Protein AF-A0A1H2G7N1-F1 (afdb_monomer_lite)

Sequence (101 aa):
MLLLKSNLIWEFYKFKRIYASTQKTILLLFYLKSYAQYFEAELHFMNETTKNGIARINTLNDKTIYKDHKNSKKEKYNHKNSSNLILKKDSISHSFRYKKK

Structure (mmCIF, N/CA/C/O backbone):
data_AF-A0A1H2G7N1-F1
#
_entry.id   AF-A0A1H2G7N1-F1
#
loop_
_atom_site.group_PDB
_atom_site.id
_atom_site.type_symbol
_atom_site.label_atom_id
_atom_site.label_alt_id
_atom_site.label_comp_id
_atom_site.label_asym_id
_atom_site.label_entity_id
_atom_site.label_seq_id
_atom_site.pdbx_PDB_ins_code
_atom_site.Cartn_x
_atom_site.Cartn_y
_atom_site.Cartn_z
_atom_site.occupancy
_atom_site.B_iso_or_equiv
_atom_site.auth_seq_id
_atom_site.auth_comp_id
_atom_site.auth_asym_id
_atom_site.auth_atom_id
_atom_site.pdbx_PDB_model_num
ATOM 1 N N . MET A 1 1 ? 25.049 -22.013 -46.044 1.00 49.53 1 MET A N 1
ATOM 2 C CA . MET A 1 1 ? 24.409 -20.733 -45.643 1.00 49.53 1 MET A CA 1
ATOM 3 C C . MET A 1 1 ? 23.132 -20.885 -44.792 1.00 49.53 1 MET A C 1
ATOM 5 O O . MET A 1 1 ? 22.672 -19.889 -44.250 1.00 49.53 1 MET A O 1
ATOM 9 N N . LEU A 1 2 ? 22.568 -22.094 -44.619 1.00 52.94 2 LEU A N 1
ATOM 10 C CA . LEU A 1 2 ? 21.390 -22.345 -43.761 1.00 52.94 2 LEU A CA 1
ATOM 11 C C . LEU A 1 2 ? 21.728 -22.503 -42.261 1.00 52.94 2 LEU A C 1
ATOM 13 O O . LEU A 1 2 ? 21.006 -21.972 -41.423 1.00 52.94 2 LEU A O 1
ATOM 17 N N . LEU A 1 3 ? 22.866 -23.127 -41.928 1.00 51.84 3 LEU A N 1
ATOM 18 C CA . LEU A 1 3 ? 23.303 -23.387 -40.542 1.00 51.84 3 LEU A CA 1
ATOM 19 C C . LEU A 1 3 ? 23.590 -22.119 -39.710 1.00 51.84 3 LEU A C 1
ATOM 21 O O . LEU A 1 3 ? 23.350 -22.098 -38.505 1.00 51.84 3 LEU A O 1
ATOM 25 N N . LEU A 1 4 ? 24.062 -21.042 -40.347 1.00 51.38 4 LEU A N 1
ATOM 26 C CA . LEU A 1 4 ? 24.324 -19.754 -39.683 1.00 51.38 4 LEU A CA 1
ATOM 27 C C . LEU A 1 4 ? 23.028 -19.036 -39.275 1.00 51.38 4 LEU A C 1
ATOM 29 O O . LEU A 1 4 ? 22.969 -18.445 -38.199 1.00 51.38 4 LEU A O 1
ATOM 33 N N . LYS A 1 5 ? 21.971 -19.130 -40.096 1.00 52.72 5 LYS A N 1
ATOM 34 C CA . LYS A 1 5 ? 20.665 -18.521 -39.793 1.00 52.72 5 LYS A CA 1
ATOM 35 C C . LYS A 1 5 ? 19.959 -19.236 -38.640 1.00 52.72 5 LYS A C 1
ATOM 37 O O . LYS A 1 5 ? 19.398 -18.572 -37.775 1.00 52.72 5 LYS A O 1
ATOM 42 N N . SER A 1 6 ? 20.028 -20.567 -38.586 1.00 60.16 6 SER A N 1
ATOM 43 C CA . SER A 1 6 ? 19.432 -21.352 -37.496 1.00 60.16 6 SER A CA 1
ATOM 44 C C . SER A 1 6 ? 20.108 -21.104 -36.145 1.00 60.16 6 SER A C 1
ATOM 46 O O . SER A 1 6 ? 19.416 -21.041 -35.134 1.00 60.16 6 SER A O 1
ATOM 48 N N . ASN A 1 7 ? 21.431 -20.895 -36.122 1.00 62.53 7 ASN A N 1
ATOM 49 C CA . ASN A 1 7 ? 22.175 -20.645 -34.881 1.00 62.53 7 ASN A CA 1
ATOM 50 C C . ASN A 1 7 ? 21.852 -19.265 -34.278 1.00 62.53 7 ASN A C 1
ATOM 52 O O . ASN A 1 7 ? 21.635 -19.139 -33.076 1.00 62.53 7 ASN A O 1
ATOM 56 N N . LEU A 1 8 ? 21.719 -18.241 -35.129 1.00 63.22 8 LEU A N 1
ATOM 57 C CA . LEU A 1 8 ? 21.302 -16.890 -34.731 1.00 63.22 8 LEU A CA 1
ATOM 58 C C . LEU A 1 8 ? 19.881 -16.854 -34.153 1.00 63.22 8 LEU A C 1
ATOM 60 O O . LEU A 1 8 ? 19.635 -16.183 -33.153 1.00 63.22 8 LEU A O 1
ATOM 64 N N . ILE A 1 9 ? 18.952 -17.604 -34.751 1.00 68.25 9 ILE A N 1
ATOM 65 C CA . ILE A 1 9 ? 17.579 -17.727 -34.241 1.00 68.25 9 ILE A CA 1
ATOM 66 C C . ILE A 1 9 ? 17.584 -18.416 -32.871 1.00 68.25 9 ILE A C 1
ATOM 68 O O . ILE A 1 9 ? 16.885 -17.978 -31.958 1.00 68.25 9 ILE A O 1
ATOM 72 N N . TRP A 1 10 ? 18.397 -19.460 -32.701 1.00 60.50 10 TRP A N 1
ATOM 73 C CA . TRP A 1 10 ? 18.485 -20.197 -31.442 1.00 60.50 10 TRP A CA 1
ATOM 74 C C . TRP A 1 10 ? 19.068 -19.347 -30.306 1.00 60.50 10 TRP A C 1
ATOM 76 O O . TRP A 1 10 ? 18.500 -19.307 -29.213 1.00 60.50 10 TRP A O 1
ATOM 86 N N . GLU A 1 11 ? 20.129 -18.584 -30.578 1.00 69.50 11 GLU A N 1
ATOM 87 C CA . GLU A 1 11 ? 20.704 -17.626 -29.625 1.00 69.50 11 GLU A CA 1
ATOM 88 C C . GLU A 1 11 ? 19.722 -16.493 -29.282 1.00 69.50 11 GLU A C 1
ATOM 90 O O . GLU A 1 11 ? 19.578 -16.135 -28.111 1.00 69.50 11 GLU A O 1
ATOM 95 N N . PHE A 1 12 ? 18.943 -16.000 -30.251 1.00 66.38 12 PHE A N 1
ATOM 96 C CA . PHE A 1 12 ? 17.893 -15.008 -29.995 1.00 66.38 12 PHE A CA 1
ATOM 97 C C . PHE A 1 12 ? 16.781 -15.555 -29.084 1.00 66.38 12 PHE A C 1
ATOM 99 O O . PHE A 1 12 ? 16.355 -14.888 -28.137 1.00 66.38 12 PHE A O 1
ATOM 106 N N . TYR A 1 13 ? 16.337 -16.795 -29.309 1.00 66.56 13 TYR A N 1
ATOM 107 C CA . TYR A 1 13 ? 15.369 -17.466 -28.435 1.00 66.56 13 TYR A CA 1
ATOM 108 C C . TYR A 1 13 ? 15.922 -17.680 -27.021 1.00 66.56 13 TYR A C 1
ATOM 110 O O . TYR A 1 13 ? 15.216 -17.452 -26.033 1.00 66.56 13 TYR A O 1
ATOM 118 N N . LYS A 1 14 ? 17.192 -18.077 -26.908 1.00 63.75 14 LYS A N 1
ATOM 119 C CA . LYS A 1 14 ? 17.888 -18.273 -25.632 1.00 63.75 14 LYS A CA 1
ATOM 120 C C . LYS A 1 14 ? 17.995 -16.959 -24.857 1.00 63.75 14 LYS A C 1
ATOM 122 O O . LYS A 1 14 ? 17.653 -16.932 -23.674 1.00 63.75 14 LYS A O 1
ATOM 127 N N . PHE A 1 15 ? 18.348 -15.864 -25.532 1.00 58.28 15 PHE A N 1
ATOM 128 C CA . PHE A 1 15 ? 18.397 -14.520 -24.959 1.00 58.28 15 PHE A CA 1
ATOM 129 C C . PHE A 1 15 ? 17.020 -14.053 -24.472 1.00 58.28 15 PHE A C 1
ATOM 131 O O . PHE A 1 15 ? 16.880 -13.625 -23.327 1.00 58.28 15 PHE A O 1
ATOM 138 N N . LYS A 1 16 ? 15.972 -14.218 -25.290 1.00 58.62 16 LYS A N 1
ATOM 139 C CA . LYS A 1 16 ? 14.594 -13.841 -24.930 1.00 58.62 16 LYS A CA 1
ATOM 140 C C . LYS A 1 16 ? 14.093 -14.608 -23.700 1.00 58.62 16 LYS A C 1
ATOM 142 O O . LYS A 1 16 ? 13.442 -14.032 -22.828 1.00 58.62 16 LYS A O 1
ATOM 147 N N . ARG A 1 17 ? 14.435 -15.897 -23.599 1.00 54.31 17 ARG A N 1
ATOM 148 C CA . ARG A 1 17 ? 14.096 -16.755 -22.454 1.00 54.31 17 ARG A CA 1
ATOM 149 C C . ARG A 1 17 ? 14.837 -16.340 -21.183 1.00 54.31 17 ARG A C 1
ATOM 151 O O . ARG A 1 17 ? 14.216 -16.278 -20.125 1.00 54.31 17 ARG A O 1
ATOM 158 N N . ILE A 1 18 ? 16.134 -16.037 -21.284 1.00 60.16 18 ILE A N 1
ATOM 159 C CA . ILE A 1 18 ? 16.931 -15.534 -20.157 1.00 60.16 18 ILE A CA 1
ATOM 160 C C . ILE A 1 18 ? 16.360 -14.195 -19.689 1.00 60.16 18 ILE A C 1
ATOM 162 O O . ILE A 1 18 ? 16.030 -14.070 -18.519 1.00 60.16 18 ILE A O 1
ATOM 166 N N . TYR A 1 19 ? 16.119 -13.247 -20.596 1.00 52.91 19 TYR A N 1
ATOM 167 C CA . TYR A 1 19 ? 15.569 -11.930 -20.267 1.00 52.91 19 TYR A CA 1
ATOM 168 C C . TYR A 1 19 ? 14.204 -12.011 -19.562 1.00 52.91 19 TYR A C 1
ATOM 170 O O . TYR A 1 19 ? 13.993 -11.368 -18.534 1.00 52.91 19 TYR A O 1
ATOM 178 N N . ALA A 1 20 ? 13.292 -12.854 -20.059 1.00 55.53 20 ALA A N 1
ATOM 179 C CA . ALA A 1 20 ? 11.996 -13.088 -19.422 1.00 55.53 20 ALA A CA 1
ATOM 180 C C . ALA A 1 20 ? 12.127 -13.755 -18.040 1.00 55.53 20 ALA A C 1
ATOM 182 O O . ALA A 1 20 ? 11.348 -13.455 -17.134 1.00 55.53 20 ALA A O 1
ATOM 183 N N . SER A 1 21 ? 13.111 -14.642 -17.863 1.00 55.78 21 SER A N 1
ATOM 184 C CA . SER A 1 21 ? 13.425 -15.235 -16.562 1.00 55.78 21 SER A CA 1
ATOM 185 C C . SER A 1 21 ? 13.941 -14.174 -15.592 1.00 55.78 21 SER A C 1
ATOM 187 O O . SER A 1 21 ? 13.415 -14.068 -14.492 1.00 55.78 21 SER A O 1
ATOM 189 N N . THR A 1 22 ? 14.898 -13.341 -16.006 1.00 55.38 22 THR A N 1
ATOM 190 C CA . THR A 1 22 ? 15.494 -12.289 -15.170 1.00 55.38 22 THR A CA 1
ATOM 191 C C . THR A 1 22 ? 14.459 -11.250 -14.735 1.00 55.38 22 THR A C 1
ATOM 193 O O . THR A 1 22 ? 14.438 -10.858 -13.572 1.00 55.38 22 THR A O 1
ATOM 196 N N . GLN A 1 23 ? 13.543 -10.862 -15.630 1.00 54.22 23 GLN A N 1
ATOM 197 C CA . GLN A 1 23 ? 12.399 -9.990 -15.323 1.00 54.22 23 GLN A CA 1
ATOM 198 C C . GLN A 1 23 ? 11.502 -10.585 -14.223 1.00 54.22 23 GLN A C 1
ATOM 200 O O . GLN A 1 23 ? 11.144 -9.890 -13.272 1.00 54.22 23 GLN A O 1
ATOM 205 N N . LYS A 1 24 ? 11.195 -11.889 -14.293 1.00 55.06 24 LYS A N 1
ATOM 206 C CA . LYS A 1 24 ? 10.417 -12.590 -13.257 1.00 55.06 24 LYS A CA 1
ATOM 207 C C . LYS A 1 24 ? 11.157 -12.650 -11.920 1.00 55.06 24 LYS A C 1
ATOM 209 O O . LYS A 1 24 ? 10.534 -12.446 -10.881 1.00 55.06 24 LYS A O 1
ATOM 214 N N . THR A 1 25 ? 12.473 -12.871 -11.928 1.00 53.59 25 THR A N 1
ATOM 215 C CA . THR A 1 25 ? 13.289 -12.893 -10.704 1.00 53.59 25 THR A CA 1
ATOM 216 C C . THR A 1 25 ? 13.369 -11.513 -10.047 1.00 53.59 25 THR A C 1
ATOM 218 O O . THR A 1 25 ? 13.267 -11.407 -8.828 1.00 53.59 25 THR A O 1
ATOM 221 N N . ILE A 1 26 ? 13.487 -10.441 -10.838 1.00 56.91 26 ILE A N 1
ATOM 222 C CA . ILE A 1 26 ? 13.478 -9.052 -10.347 1.00 56.91 26 ILE A CA 1
ATOM 223 C C . ILE A 1 26 ? 12.113 -8.696 -9.744 1.00 56.91 26 ILE A C 1
ATOM 225 O O . ILE A 1 26 ? 12.060 -8.112 -8.660 1.00 56.91 26 ILE A O 1
ATOM 229 N N . LEU A 1 27 ? 11.013 -9.095 -10.390 1.00 53.94 27 LEU A N 1
ATOM 230 C CA . LEU A 1 27 ? 9.659 -8.898 -9.869 1.00 53.94 27 LEU A CA 1
ATOM 231 C C . LEU A 1 27 ? 9.471 -9.624 -8.526 1.00 53.94 27 LEU A C 1
ATOM 233 O O . LEU A 1 27 ? 8.976 -9.041 -7.563 1.00 53.94 27 LEU A O 1
ATOM 237 N N . LEU A 1 28 ? 9.938 -10.872 -8.431 1.00 48.84 28 LEU A N 1
ATOM 238 C CA . LEU A 1 28 ? 9.895 -11.671 -7.205 1.00 48.84 28 LEU A CA 1
ATOM 239 C C . LEU A 1 28 ? 10.738 -11.049 -6.078 1.00 48.84 28 LEU A C 1
ATOM 241 O O . LEU A 1 28 ? 10.308 -11.029 -4.927 1.00 48.84 28 LEU A O 1
ATOM 245 N N . LEU A 1 29 ? 11.906 -10.485 -6.398 1.00 51.09 29 LEU A N 1
ATOM 246 C CA . LEU A 1 29 ? 12.749 -9.756 -5.445 1.00 51.09 29 LEU A CA 1
ATOM 247 C C . LEU A 1 29 ? 12.098 -8.453 -4.964 1.00 51.09 29 LEU A C 1
ATOM 249 O O . LEU A 1 29 ? 12.268 -8.094 -3.800 1.00 51.09 29 LEU A O 1
ATOM 253 N N . PHE A 1 30 ? 11.328 -7.766 -5.812 1.00 48.88 30 PHE A N 1
ATOM 254 C CA . PHE A 1 30 ? 10.499 -6.628 -5.403 1.00 48.88 30 PHE A CA 1
ATOM 255 C C . PHE A 1 30 ? 9.400 -7.057 -4.430 1.00 48.88 30 PHE A C 1
ATOM 257 O O . PHE A 1 30 ? 9.245 -6.433 -3.378 1.00 48.88 30 PHE A O 1
ATOM 264 N N . TYR A 1 31 ? 8.701 -8.156 -4.729 1.00 51.44 31 TYR A N 1
ATOM 265 C CA . TYR A 1 31 ? 7.715 -8.737 -3.819 1.00 51.44 31 TYR A CA 1
ATOM 266 C C . TYR A 1 31 ? 8.345 -9.129 -2.480 1.00 51.44 31 TYR A C 1
ATOM 268 O O . TYR A 1 31 ? 7.797 -8.776 -1.444 1.00 51.44 31 TYR A O 1
ATOM 276 N N . LEU A 1 32 ? 9.514 -9.779 -2.476 1.00 50.53 32 LEU A N 1
ATOM 277 C CA . LEU A 1 32 ? 10.208 -10.215 -1.257 1.00 50.53 32 LEU A CA 1
ATOM 278 C C . LEU A 1 32 ? 10.815 -9.053 -0.452 1.00 50.53 32 LEU A C 1
ATOM 280 O O . LEU A 1 32 ? 10.689 -9.036 0.771 1.00 50.53 32 LEU A O 1
ATOM 284 N N . LYS A 1 33 ? 11.415 -8.038 -1.095 1.00 48.38 33 LYS A N 1
ATOM 285 C CA . LYS A 1 33 ? 11.900 -6.826 -0.397 1.00 48.38 33 LYS A CA 1
ATOM 286 C C . LYS A 1 33 ? 10.761 -5.987 0.183 1.00 48.38 33 LYS A C 1
ATOM 288 O O . LYS A 1 33 ? 10.963 -5.314 1.196 1.00 48.38 33 LYS A O 1
ATOM 293 N N . SER A 1 34 ? 9.570 -6.048 -0.417 1.00 51.66 34 SER A N 1
ATOM 294 C CA . SER A 1 34 ? 8.384 -5.333 0.062 1.00 51.66 34 SER A CA 1
ATOM 295 C C . SER A 1 34 ? 7.953 -5.756 1.475 1.00 51.66 34 SER A C 1
ATOM 297 O O . SER A 1 34 ? 7.481 -4.920 2.244 1.00 51.66 34 SER A O 1
ATOM 299 N N . TYR A 1 35 ? 8.220 -7.007 1.878 1.00 52.78 35 TYR A N 1
ATOM 300 C CA . TYR A 1 35 ? 7.827 -7.540 3.192 1.00 52.78 35 TYR A CA 1
ATOM 301 C C . TYR A 1 35 ? 8.461 -6.806 4.386 1.00 52.78 35 TYR A C 1
ATOM 303 O O . TYR A 1 35 ? 7.863 -6.736 5.463 1.00 52.78 35 TYR A O 1
ATOM 311 N N . ALA A 1 36 ? 9.670 -6.257 4.225 1.00 59.53 36 ALA A N 1
ATOM 312 C CA . ALA A 1 36 ? 10.415 -5.648 5.328 1.00 59.53 36 ALA A CA 1
ATOM 313 C C . ALA A 1 36 ? 10.572 -4.126 5.208 1.00 59.53 36 ALA A C 1
ATOM 315 O O . ALA A 1 36 ? 10.705 -3.451 6.235 1.00 59.53 36 ALA A O 1
ATOM 316 N N . GLN A 1 37 ? 10.550 -3.581 3.989 1.00 73.19 37 GLN A N 1
ATOM 317 C CA . GLN A 1 37 ? 10.979 -2.212 3.717 1.00 73.19 37 GLN A CA 1
ATOM 318 C C . GLN A 1 37 ? 9.795 -1.233 3.686 1.00 73.19 37 GLN A C 1
ATOM 320 O O . GLN A 1 37 ? 8.732 -1.540 3.158 1.00 73.19 37 GLN A O 1
ATOM 325 N N . TYR 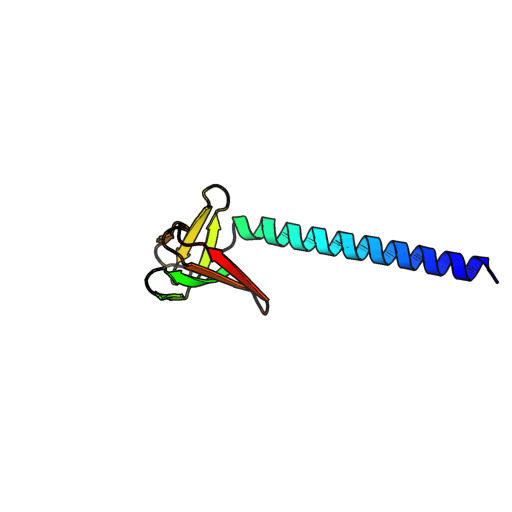A 1 38 ? 9.976 -0.057 4.292 1.00 81.62 38 TYR A N 1
ATOM 326 C CA . TYR A 1 38 ? 9.030 1.051 4.158 1.00 81.62 38 TYR A CA 1
ATOM 327 C C . TYR A 1 38 ? 9.312 1.780 2.846 1.00 81.62 38 TYR A C 1
ATOM 329 O O . TYR A 1 38 ? 10.473 2.060 2.540 1.00 81.62 38 TYR A O 1
ATOM 337 N N . PHE A 1 39 ? 8.256 2.095 2.111 1.00 86.38 39 PHE A N 1
ATOM 338 C CA . PHE A 1 39 ? 8.292 2.897 0.894 1.00 86.38 39 PHE A CA 1
ATOM 339 C C . PHE A 1 39 ? 7.580 4.209 1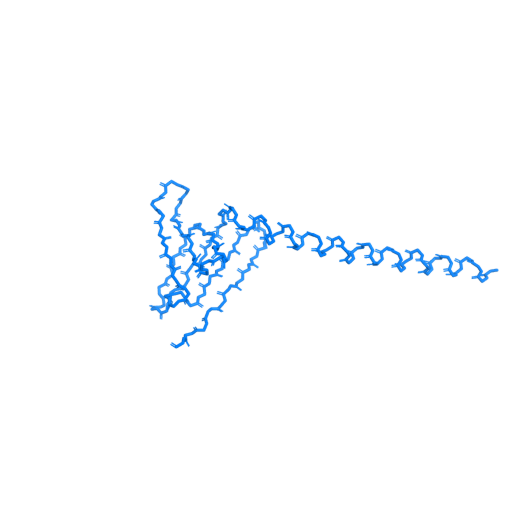.153 1.00 86.38 39 PHE A C 1
ATOM 341 O O . PHE A 1 39 ? 6.705 4.264 2.016 1.00 86.38 39 PHE A O 1
ATOM 348 N N . GLU A 1 40 ? 7.940 5.245 0.409 1.00 90.19 40 GLU A N 1
ATOM 349 C CA . GLU A 1 40 ? 7.126 6.451 0.366 1.00 90.19 40 GLU A CA 1
ATOM 350 C C . GLU A 1 40 ? 5.720 6.077 -0.106 1.00 90.19 40 GLU A C 1
ATOM 352 O O . GLU A 1 40 ? 5.553 5.184 -0.940 1.00 90.19 40 GLU A O 1
ATOM 357 N N . ALA A 1 41 ? 4.698 6.665 0.500 1.00 91.38 41 ALA A N 1
ATOM 358 C CA . ALA A 1 41 ? 3.340 6.208 0.309 1.00 91.38 41 ALA A CA 1
ATOM 359 C C . ALA A 1 41 ? 2.313 7.327 0.416 1.00 91.38 41 ALA A C 1
ATOM 361 O O . ALA A 1 41 ? 2.414 8.201 1.276 1.00 91.38 41 ALA A O 1
ATOM 362 N N . GLU A 1 42 ? 1.278 7.211 -0.409 1.00 92.31 42 GLU A N 1
ATOM 363 C CA . GLU A 1 42 ? 0.040 7.978 -0.303 1.00 92.31 42 GLU A CA 1
ATOM 364 C C . GLU A 1 42 ? -1.081 7.005 0.054 1.00 92.31 42 GLU A C 1
ATOM 366 O O . GLU A 1 42 ? -1.349 6.028 -0.655 1.00 92.31 42 GLU A O 1
ATOM 371 N N . LEU A 1 43 ? -1.702 7.235 1.205 1.00 90.69 43 LEU A N 1
ATOM 372 C CA . LEU A 1 43 ? -2.778 6.419 1.733 1.00 90.69 43 LEU A CA 1
ATOM 373 C C . LEU A 1 43 ? -4.082 7.198 1.628 1.00 90.69 43 LEU A C 1
ATOM 375 O O . LEU A 1 43 ? -4.298 8.158 2.364 1.00 90.69 43 LEU A O 1
ATOM 379 N N . HIS A 1 44 ? -4.958 6.752 0.738 1.00 90.06 44 HIS A N 1
ATOM 380 C CA . HIS A 1 44 ? -6.298 7.291 0.580 1.00 90.06 44 HIS A CA 1
ATOM 381 C C . HIS A 1 44 ? -7.273 6.456 1.403 1.00 90.06 44 HIS A C 1
ATOM 383 O O . HIS A 1 44 ? -7.308 5.223 1.311 1.00 90.06 44 HIS A O 1
ATOM 389 N N . PHE A 1 45 ? -8.079 7.123 2.212 1.00 88.56 45 PHE A N 1
ATOM 390 C CA . PHE A 1 45 ? -9.084 6.503 3.059 1.00 88.56 45 PHE A CA 1
ATOM 391 C C . PHE A 1 45 ? -10.454 6.486 2.378 1.00 88.56 45 PHE A C 1
ATOM 393 O O . PHE A 1 45 ? -10.706 7.177 1.391 1.00 88.56 45 PHE A O 1
ATOM 400 N N . MET A 1 46 ? -11.363 5.664 2.902 1.00 84.62 46 MET A N 1
ATOM 401 C CA . MET A 1 46 ? -12.747 5.582 2.409 1.00 84.62 46 MET A CA 1
ATOM 402 C C . MET A 1 46 ? -13.568 6.851 2.686 1.00 84.62 46 MET A C 1
ATOM 404 O O . MET A 1 46 ? -14.600 7.047 2.054 1.00 84.62 46 MET A O 1
ATOM 408 N N . ASN A 1 47 ? -13.122 7.691 3.622 1.00 87.62 47 ASN A N 1
ATOM 409 C CA . ASN A 1 47 ? -13.700 9.002 3.928 1.00 87.62 47 ASN A CA 1
ATOM 410 C C . ASN A 1 47 ? -13.058 10.135 3.101 1.00 87.62 47 ASN A C 1
ATOM 412 O O . ASN A 1 47 ? -13.099 11.282 3.530 1.00 87.62 47 ASN A O 1
ATOM 416 N N . GLU A 1 48 ? -12.387 9.801 1.992 1.00 82.94 48 GLU A N 1
ATOM 417 C CA . GLU A 1 48 ? -11.718 10.735 1.070 1.00 82.94 48 GLU A CA 1
ATOM 418 C C . GLU A 1 48 ? -10.511 11.490 1.652 1.00 82.94 48 GLU A C 1
ATOM 420 O O . GLU A 1 48 ? -9.809 12.202 0.934 1.00 82.94 48 GLU A O 1
ATOM 425 N N . THR A 1 49 ? -10.179 11.275 2.928 1.00 89.94 49 THR A N 1
ATOM 426 C CA . THR A 1 49 ? -8.939 11.810 3.497 1.00 89.94 49 THR A CA 1
ATOM 427 C C . THR A 1 49 ? -7.727 11.104 2.896 1.00 89.94 49 THR A C 1
ATOM 429 O O . THR A 1 49 ? -7.776 9.920 2.553 1.00 89.94 49 THR A O 1
ATOM 432 N N . THR A 1 50 ? -6.621 11.833 2.762 1.00 91.06 5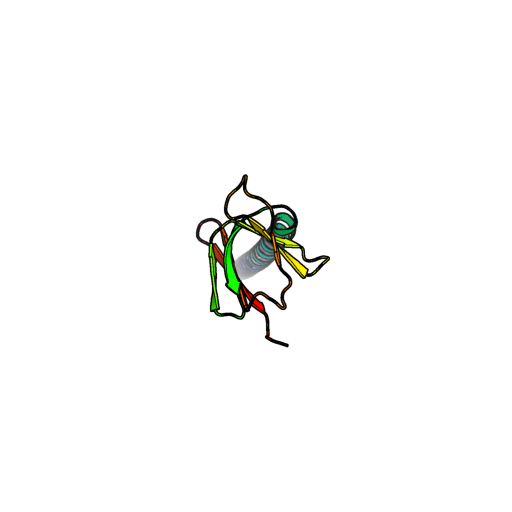0 THR A N 1
ATOM 433 C CA . THR A 1 50 ? -5.360 11.298 2.238 1.00 91.06 50 THR A CA 1
ATOM 434 C C . THR A 1 50 ? -4.234 11.606 3.218 1.00 91.06 50 THR A C 1
ATOM 436 O O . THR A 1 50 ? -4.178 12.698 3.780 1.00 91.06 50 THR A O 1
ATOM 439 N N . LYS A 1 51 ? -3.348 10.635 3.444 1.00 92.88 51 LYS A N 1
ATOM 440 C CA . LYS A 1 51 ? -2.134 10.783 4.252 1.00 92.88 51 LYS A CA 1
ATOM 441 C C . LYS A 1 51 ? -0.902 10.466 3.410 1.00 92.88 51 LYS A C 1
ATOM 443 O O . LYS A 1 51 ? -0.882 9.448 2.722 1.00 92.88 51 LYS A O 1
ATOM 448 N N . ASN A 1 52 ? 0.130 11.296 3.533 1.00 93.81 52 ASN A N 1
ATOM 449 C CA . ASN A 1 52 ? 1.410 11.120 2.855 1.00 93.81 52 ASN A CA 1
ATOM 450 C C . ASN A 1 52 ? 2.483 10.793 3.886 1.00 93.81 52 ASN A C 1
ATOM 452 O O . ASN A 1 52 ? 2.618 11.497 4.884 1.00 93.81 52 ASN A O 1
ATOM 456 N N . GLY A 1 53 ? 3.267 9.756 3.629 1.00 92.19 53 GLY A N 1
ATOM 457 C CA . GLY A 1 53 ? 4.323 9.351 4.542 1.00 92.19 53 GLY A CA 1
ATOM 458 C C . GLY A 1 53 ? 5.060 8.139 4.018 1.00 92.19 53 GLY A C 1
ATOM 459 O O . GLY A 1 53 ? 5.365 8.044 2.833 1.00 92.19 53 GLY A O 1
ATOM 460 N N . ILE A 1 54 ? 5.336 7.188 4.902 1.00 92.12 54 ILE A N 1
ATOM 461 C CA . ILE A 1 54 ? 5.932 5.912 4.537 1.00 92.12 54 ILE A CA 1
ATOM 462 C C . ILE A 1 54 ? 5.040 4.751 4.969 1.00 92.12 54 ILE A C 1
ATOM 464 O O . ILE A 1 54 ? 4.538 4.699 6.094 1.00 92.12 54 ILE A O 1
ATOM 468 N N . ALA A 1 55 ? 4.875 3.769 4.092 1.00 90.81 55 ALA A N 1
ATOM 469 C CA . ALA A 1 55 ? 4.081 2.585 4.364 1.00 90.81 55 ALA A CA 1
ATOM 470 C C . ALA A 1 55 ? 4.805 1.303 3.960 1.00 90.81 55 ALA A C 1
ATOM 472 O O . ALA A 1 55 ? 5.654 1.274 3.070 1.00 90.81 55 ALA A O 1
ATOM 473 N N . ARG A 1 56 ? 4.432 0.215 4.626 1.00 86.44 56 ARG A N 1
ATOM 474 C CA . ARG A 1 56 ? 4.713 -1.149 4.182 1.00 86.44 56 ARG A CA 1
ATOM 475 C C . ARG A 1 56 ? 3.444 -1.982 4.259 1.00 86.44 56 ARG A C 1
ATOM 477 O O . ARG A 1 56 ? 2.636 -1.799 5.176 1.00 86.44 56 ARG A O 1
ATOM 484 N N . ILE A 1 57 ? 3.297 -2.919 3.335 1.00 82.56 57 ILE A N 1
ATOM 485 C CA . ILE A 1 57 ? 2.178 -3.859 3.321 1.00 82.56 57 ILE A CA 1
ATOM 486 C C . ILE A 1 57 ? 2.629 -5.127 4.031 1.00 82.56 57 ILE A C 1
ATOM 488 O O . ILE A 1 57 ? 3.620 -5.745 3.653 1.00 82.56 57 ILE A O 1
ATOM 492 N N . ASN A 1 58 ? 1.905 -5.517 5.075 1.00 77.44 58 ASN A N 1
ATOM 493 C CA . ASN A 1 58 ? 2.033 -6.850 5.636 1.00 77.44 58 ASN A CA 1
ATOM 494 C C . ASN A 1 58 ? 1.006 -7.759 4.959 1.00 77.44 58 ASN A C 1
ATOM 496 O O . ASN A 1 58 ? -0.171 -7.716 5.314 1.00 77.44 58 ASN A O 1
ATOM 500 N N . THR A 1 59 ? 1.454 -8.578 4.012 1.00 68.88 59 THR A N 1
ATOM 501 C CA . THR A 1 59 ? 0.593 -9.490 3.244 1.00 68.88 59 THR A CA 1
ATOM 502 C C . THR A 1 59 ? 0.071 -10.666 4.074 1.00 68.88 59 THR A C 1
ATOM 504 O O . THR A 1 59 ? -0.999 -11.175 3.766 1.00 68.88 59 THR A O 1
ATOM 507 N N . LEU A 1 60 ? 0.751 -11.063 5.162 1.00 73.62 60 LEU A N 1
ATOM 508 C CA . LEU A 1 60 ? 0.297 -12.158 6.040 1.00 73.62 60 LEU A CA 1
ATOM 509 C C . LEU A 1 60 ? -1.017 -11.820 6.750 1.00 73.62 60 LEU A C 1
ATOM 511 O O . LEU A 1 60 ? -1.830 -12.693 7.031 1.00 73.62 60 LEU A O 1
ATOM 515 N N . ASN A 1 61 ? -1.216 -10.540 7.062 1.00 73.69 61 ASN A N 1
ATOM 516 C CA . ASN A 1 61 ? -2.372 -10.054 7.813 1.00 73.69 61 ASN A CA 1
ATOM 517 C C . ASN A 1 61 ? -3.209 -9.065 6.991 1.00 73.69 61 ASN A C 1
ATOM 519 O O . ASN A 1 61 ? -4.121 -8.458 7.549 1.00 73.69 61 ASN A O 1
ATOM 523 N N . ASP A 1 62 ? -2.830 -8.855 5.728 1.00 74.19 62 ASP A N 1
ATOM 524 C CA . ASP A 1 62 ? -3.362 -7.858 4.797 1.00 74.19 62 ASP A CA 1
ATOM 525 C C . ASP A 1 62 ? -3.584 -6.471 5.437 1.00 74.19 62 ASP A C 1
ATOM 527 O O . ASP A 1 62 ? -4.646 -5.850 5.337 1.00 74.19 62 ASP A O 1
ATOM 531 N N . LYS A 1 63 ? -2.572 -6.017 6.191 1.00 84.50 63 LYS A N 1
ATOM 532 C CA . LYS A 1 63 ? -2.576 -4.739 6.918 1.00 84.50 63 LYS A CA 1
ATOM 533 C C . LYS A 1 63 ? -1.502 -3.809 6.384 1.00 84.50 63 LYS A C 1
ATOM 535 O O . LYS A 1 63 ? -0.341 -4.198 6.250 1.00 84.50 63 LYS A O 1
ATOM 540 N N . THR A 1 64 ? -1.861 -2.545 6.230 1.00 87.56 64 THR A N 1
ATOM 541 C CA . THR A 1 64 ? -0.921 -1.468 5.922 1.00 87.56 64 THR A CA 1
ATOM 542 C C . THR A 1 64 ? -0.339 -0.930 7.221 1.00 87.56 64 THR A C 1
ATOM 544 O O . THR A 1 64 ? -1.073 -0.510 8.116 1.00 87.56 64 THR A O 1
ATOM 547 N N . ILE A 1 65 ? 0.986 -0.953 7.353 1.00 89.69 65 ILE A N 1
ATOM 548 C CA . ILE A 1 65 ? 1.700 -0.317 8.463 1.00 89.69 65 ILE A CA 1
ATOM 549 C C . ILE A 1 65 ? 2.247 1.005 7.944 1.00 89.69 65 ILE A C 1
ATOM 551 O O . ILE A 1 65 ? 3.118 1.010 7.078 1.00 89.69 65 ILE A O 1
ATOM 555 N N . TYR A 1 66 ? 1.747 2.101 8.493 1.00 91.56 66 TYR A N 1
ATOM 556 C CA . TYR A 1 66 ? 2.021 3.463 8.063 1.00 91.56 66 TYR A CA 1
ATOM 557 C C . TYR A 1 66 ? 2.776 4.244 9.143 1.00 91.56 66 TYR A C 1
ATOM 559 O O . TYR A 1 66 ? 2.661 3.961 10.340 1.00 91.56 66 TYR A O 1
ATOM 567 N N . LYS A 1 67 ? 3.551 5.230 8.707 1.00 92.62 67 LYS A N 1
ATOM 568 C CA . LYS A 1 67 ? 4.223 6.237 9.523 1.00 92.62 67 LYS A CA 1
ATOM 569 C C . LYS A 1 67 ? 4.245 7.549 8.741 1.00 92.62 67 LYS A C 1
ATOM 571 O O . LYS A 1 67 ? 4.554 7.516 7.557 1.00 92.62 67 LYS A O 1
ATOM 576 N N . ASP A 1 68 ? 4.035 8.684 9.398 1.00 90.62 68 ASP A N 1
ATOM 577 C CA . ASP A 1 68 ? 4.215 9.997 8.759 1.00 90.62 68 ASP A CA 1
ATOM 578 C C . ASP A 1 68 ? 5.670 10.222 8.319 1.00 90.62 68 ASP A C 1
ATOM 580 O O . ASP A 1 68 ? 5.937 10.741 7.243 1.00 90.62 68 ASP A O 1
ATOM 584 N N . HIS A 1 69 ? 6.638 9.786 9.130 1.00 89.25 69 HIS A N 1
ATOM 585 C CA . HIS A 1 69 ? 8.068 9.846 8.812 1.00 89.25 69 HIS A CA 1
ATOM 586 C C . HIS A 1 69 ? 8.836 8.739 9.553 1.00 89.25 69 HIS A C 1
ATOM 588 O O . HIS A 1 69 ? 8.291 8.039 10.407 1.00 89.25 69 HIS A O 1
ATOM 594 N N . LYS A 1 70 ? 10.131 8.549 9.259 1.00 84.44 70 LYS A N 1
ATOM 595 C CA . LYS A 1 70 ? 10.933 7.395 9.734 1.00 84.44 70 LYS A CA 1
ATOM 596 C C . LYS A 1 70 ? 10.831 7.132 11.249 1.00 84.44 70 LYS A C 1
ATOM 598 O O . LYS A 1 70 ? 10.728 5.966 11.655 1.00 84.44 70 LYS A O 1
ATOM 603 N N . ASN A 1 71 ? 10.775 8.192 12.054 1.00 87.44 71 ASN A N 1
ATOM 604 C CA . ASN A 1 71 ? 10.756 8.139 13.520 1.00 87.44 71 ASN A CA 1
ATOM 605 C C . ASN A 1 71 ? 9.365 8.332 14.146 1.00 87.44 71 ASN A C 1
ATOM 607 O O . ASN A 1 71 ? 9.245 8.295 15.367 1.00 87.44 71 ASN A O 1
ATOM 611 N N . SER A 1 72 ? 8.309 8.484 13.343 1.00 90.75 72 SER A N 1
ATOM 612 C CA . SER A 1 72 ? 6.961 8.661 13.875 1.00 90.75 72 SER A CA 1
ATOM 613 C C . SER A 1 72 ? 6.400 7.360 14.457 1.00 90.75 72 SER A C 1
ATOM 615 O O . SER A 1 72 ? 6.848 6.238 14.154 1.00 90.75 72 SER A O 1
ATOM 617 N N . LYS A 1 73 ? 5.349 7.510 15.271 1.00 92.75 73 LYS A N 1
ATOM 618 C CA . LYS A 1 73 ? 4.535 6.387 15.737 1.00 92.75 73 LYS A CA 1
ATOM 619 C C . LYS A 1 73 ? 3.979 5.619 14.534 1.00 92.75 73 LYS A C 1
ATOM 621 O O . LYS A 1 73 ? 3.635 6.200 13.508 1.00 92.75 73 LYS A O 1
ATOM 626 N N . LYS A 1 74 ? 3.927 4.293 14.672 1.00 91.44 74 LYS A N 1
ATOM 627 C CA . LYS A 1 74 ? 3.358 3.395 13.663 1.00 91.44 74 LYS A CA 1
ATOM 628 C C . LYS A 1 74 ? 1.843 3.370 13.806 1.00 91.44 74 LYS A C 1
ATOM 630 O O . LYS A 1 74 ? 1.341 3.046 14.883 1.00 91.44 74 LYS A O 1
ATOM 635 N N . GLU A 1 75 ? 1.142 3.604 12.711 1.00 91.31 75 GLU A N 1
ATOM 636 C CA . GLU A 1 75 ? -0.294 3.383 12.582 1.00 91.31 75 GLU A CA 1
ATOM 637 C C . GLU A 1 75 ? -0.536 2.115 11.756 1.00 91.31 75 GLU A C 1
ATOM 639 O O . GLU A 1 75 ? 0.246 1.769 10.867 1.00 91.31 75 GLU A O 1
ATOM 644 N N . LYS A 1 76 ? -1.589 1.364 12.082 1.00 89.75 76 LYS A N 1
ATOM 645 C CA . LYS A 1 76 ? -1.948 0.135 11.367 1.00 89.75 76 LYS A CA 1
ATOM 646 C C . LYS A 1 76 ? -3.345 0.291 10.801 1.00 89.75 76 LYS A C 1
ATOM 648 O O . LYS A 1 76 ? -4.292 0.473 11.560 1.00 89.75 76 LYS A O 1
ATOM 653 N N . TYR A 1 77 ? -3.464 0.141 9.493 1.00 86.38 77 TYR A N 1
ATOM 654 C CA . TYR A 1 77 ? -4.728 0.251 8.786 1.00 86.38 77 TYR A CA 1
ATOM 655 C C . TYR A 1 77 ? -5.112 -1.086 8.168 1.00 86.38 77 TYR A C 1
ATOM 657 O O . TYR A 1 77 ? -4.267 -1.843 7.689 1.00 86.38 77 TYR A O 1
ATOM 665 N N . ASN A 1 78 ? -6.406 -1.378 8.223 1.00 82.50 78 ASN A N 1
ATOM 666 C CA . ASN A 1 78 ? -7.006 -2.507 7.532 1.00 82.50 78 ASN A CA 1
ATOM 667 C C . ASN A 1 78 ? -7.515 -2.038 6.159 1.00 82.50 78 ASN A C 1
ATOM 669 O O . ASN A 1 78 ? -7.939 -0.887 6.040 1.00 82.50 78 ASN A O 1
ATOM 673 N N . HIS A 1 79 ? -7.559 -2.927 5.168 1.00 72.94 79 HIS A N 1
ATOM 674 C CA . HIS A 1 79 ? -8.076 -2.655 3.818 1.00 72.94 79 HIS A CA 1
ATOM 675 C C . HIS A 1 79 ? -9.529 -2.147 3.802 1.00 72.94 79 HIS A C 1
ATOM 677 O O . HIS A 1 79 ? -9.960 -1.533 2.837 1.00 72.94 79 HIS A O 1
ATOM 683 N N . LYS A 1 80 ? -10.293 -2.353 4.885 1.00 75.75 80 LYS A N 1
ATOM 684 C CA . LYS A 1 80 ? -11.639 -1.776 5.056 1.00 75.75 80 LYS A CA 1
ATOM 685 C C . LYS A 1 80 ? -11.642 -0.252 5.225 1.00 75.75 80 LYS A C 1
ATOM 687 O O . LYS A 1 80 ? -12.637 0.390 4.909 1.00 75.75 80 LYS A O 1
ATOM 692 N N . ASN A 1 81 ? -10.552 0.316 5.735 1.00 77.06 81 ASN A N 1
ATOM 693 C CA . ASN A 1 81 ? -10.464 1.741 6.057 1.00 77.06 81 ASN A CA 1
ATOM 694 C C . ASN A 1 81 ? -9.795 2.534 4.925 1.00 77.06 81 ASN A C 1
ATOM 696 O O . AS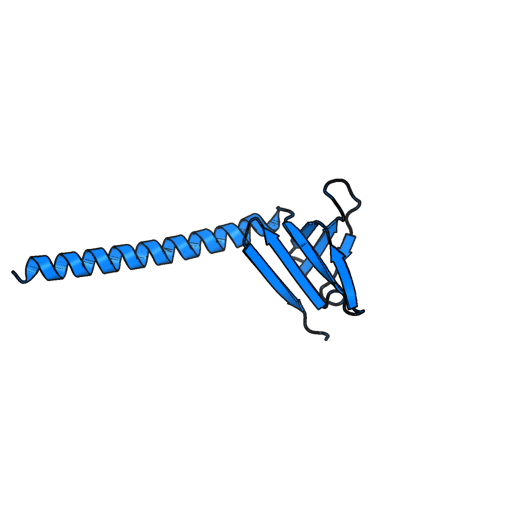N A 1 81 ? -10.041 3.730 4.785 1.00 77.06 81 ASN A O 1
ATOM 700 N N . SER A 1 82 ? -8.962 1.875 4.119 1.00 78.81 82 SER A N 1
ATOM 701 C CA . SER A 1 82 ? -8.221 2.466 3.004 1.00 78.81 82 SER A CA 1
ATOM 702 C C . SER A 1 82 ? -8.891 2.160 1.670 1.00 78.81 82 SER A C 1
ATOM 704 O O . SER A 1 82 ? -9.129 0.998 1.370 1.00 78.81 82 SER A O 1
ATOM 706 N N . SER A 1 83 ? -9.141 3.174 0.848 1.00 81.25 83 SER A N 1
ATOM 707 C CA . SER A 1 83 ? -9.664 3.026 -0.515 1.00 81.25 83 SER A CA 1
ATOM 708 C C . SER A 1 83 ? -8.555 2.714 -1.524 1.00 81.25 83 SER A C 1
ATOM 710 O O . SER A 1 83 ? -8.730 1.882 -2.417 1.00 81.25 83 SER A O 1
ATOM 712 N N . ASN A 1 84 ? -7.393 3.346 -1.369 1.00 85.56 84 ASN A N 1
ATOM 713 C CA . ASN A 1 84 ? -6.247 3.175 -2.253 1.00 85.56 84 ASN A CA 1
ATOM 714 C C . ASN A 1 84 ? -4.942 3.379 -1.474 1.00 85.56 84 ASN A C 1
ATOM 716 O O . ASN A 1 84 ? -4.851 4.266 -0.628 1.00 85.56 84 ASN A O 1
ATOM 720 N N . LEU A 1 85 ? -3.928 2.575 -1.771 1.00 86.62 85 LEU A N 1
ATOM 721 C CA . LEU A 1 85 ? -2.571 2.748 -1.266 1.00 86.62 85 LEU A CA 1
ATOM 722 C C . LEU A 1 85 ? -1.619 2.834 -2.451 1.00 86.62 85 LEU A C 1
ATOM 724 O O . LEU A 1 85 ? -1.493 1.879 -3.211 1.00 86.62 85 LEU A O 1
ATOM 728 N N . ILE A 1 86 ? -0.919 3.950 -2.590 1.00 87.94 86 ILE A N 1
ATOM 729 C CA . ILE A 1 86 ? 0.102 4.135 -3.617 1.00 87.94 86 ILE A CA 1
ATOM 730 C C . ILE A 1 86 ? 1.455 4.039 -2.929 1.00 87.94 86 ILE A C 1
ATOM 732 O O . ILE A 1 86 ? 1.757 4.857 -2.069 1.00 87.94 86 ILE A O 1
ATOM 736 N N . LEU A 1 87 ? 2.265 3.047 -3.294 1.00 86.38 87 LEU A N 1
ATOM 737 C CA . LEU A 1 87 ? 3.661 2.948 -2.874 1.00 86.38 87 LEU A CA 1
ATOM 738 C C . LEU A 1 87 ? 4.555 3.534 -3.964 1.00 86.38 87 LEU A C 1
ATOM 740 O O . LEU A 1 87 ? 4.407 3.192 -5.137 1.00 86.38 87 LEU A O 1
ATOM 744 N N . LYS A 1 88 ? 5.495 4.387 -3.574 1.00 85.56 88 LYS A N 1
ATOM 745 C CA . LYS A 1 88 ? 6.458 5.052 -4.447 1.00 85.56 88 LYS A CA 1
ATOM 746 C C . LYS A 1 88 ? 7.872 4.636 -4.065 1.00 85.56 88 LYS A C 1
ATOM 748 O O . LYS A 1 88 ? 8.232 4.552 -2.888 1.00 85.56 88 LYS A O 1
ATOM 753 N N . LYS A 1 89 ? 8.680 4.361 -5.081 1.00 80.12 89 LYS A N 1
ATOM 754 C CA . LYS A 1 89 ? 10.112 4.145 -4.939 1.00 80.12 89 LYS A CA 1
ATOM 755 C C . LYS A 1 89 ? 10.819 4.632 -6.190 1.00 80.12 89 LYS A C 1
ATOM 757 O O . LYS A 1 89 ? 10.540 4.137 -7.281 1.00 80.12 89 LYS A O 1
ATOM 762 N N . ASP A 1 90 ? 11.771 5.538 -6.006 1.00 80.19 90 ASP A N 1
ATOM 763 C CA . ASP A 1 90 ? 12.510 6.155 -7.103 1.00 80.19 90 ASP A CA 1
ATOM 764 C C . ASP A 1 90 ? 11.513 6.748 -8.125 1.00 80.19 90 ASP A C 1
ATOM 766 O O . ASP A 1 90 ? 10.683 7.577 -7.758 1.00 80.19 90 ASP A O 1
ATOM 770 N N . SER A 1 91 ? 11.526 6.297 -9.383 1.00 75.62 91 SER A N 1
ATOM 771 C CA . SER A 1 91 ? 10.586 6.741 -10.430 1.00 75.62 91 SER A CA 1
ATOM 772 C C . SER A 1 91 ? 9.381 5.812 -10.637 1.00 75.62 91 SER A C 1
ATOM 774 O O . SER A 1 91 ? 8.626 5.993 -11.590 1.00 75.62 91 SER A O 1
ATOM 776 N N . ILE A 1 92 ? 9.207 4.789 -9.796 1.00 75.31 92 ILE A N 1
ATOM 777 C CA . ILE A 1 92 ? 8.178 3.756 -9.960 1.00 75.31 92 ILE A CA 1
ATOM 778 C C . ILE A 1 92 ? 7.118 3.910 -8.868 1.00 75.31 92 ILE A C 1
ATOM 780 O O . ILE A 1 92 ? 7.431 3.971 -7.677 1.00 75.31 92 ILE A O 1
ATOM 784 N N . SER A 1 93 ? 5.848 3.916 -9.275 1.00 81.19 93 SER A N 1
ATOM 785 C CA . SER A 1 93 ? 4.697 3.870 -8.375 1.00 81.19 93 SER A CA 1
ATOM 786 C C . SER A 1 93 ? 3.885 2.591 -8.584 1.00 81.19 93 SER A C 1
ATOM 788 O O . SER A 1 93 ? 3.773 2.068 -9.693 1.00 81.19 93 SER A O 1
ATOM 790 N N . HIS A 1 94 ? 3.325 2.061 -7.498 1.00 82.31 94 HIS A N 1
ATOM 791 C CA . HIS A 1 94 ? 2.435 0.906 -7.527 1.00 82.31 94 HIS A CA 1
ATOM 792 C C . HIS A 1 94 ? 1.201 1.174 -6.670 1.00 82.31 94 HIS A C 1
ATOM 794 O O . HIS A 1 94 ? 1.321 1.495 -5.488 1.00 82.31 94 HIS A O 1
ATOM 800 N N . SER A 1 95 ? 0.015 1.044 -7.264 1.00 81.44 95 SER A N 1
ATOM 801 C CA . SER A 1 95 ? -1.262 1.327 -6.607 1.00 81.44 95 SER A CA 1
ATOM 802 C C . SER A 1 95 ? -1.999 0.049 -6.214 1.00 81.44 95 SER A C 1
ATOM 804 O O . SER A 1 95 ? -2.250 -0.812 -7.058 1.00 81.44 95 SER A O 1
ATOM 806 N N . PHE A 1 96 ? -2.433 -0.022 -4.963 1.00 81.50 96 PHE A N 1
ATOM 807 C CA . PHE A 1 96 ? -3.290 -1.064 -4.415 1.00 81.50 96 PHE A CA 1
ATOM 808 C C . PHE A 1 96 ? -4.672 -0.478 -4.146 1.00 81.50 96 PHE A C 1
ATOM 810 O O . PHE A 1 96 ? -4.874 0.244 -3.169 1.00 81.50 96 PHE A O 1
ATOM 817 N N . ARG A 1 97 ? -5.632 -0.797 -5.016 1.00 81.31 97 ARG A N 1
ATOM 818 C CA . ARG A 1 97 ? -7.016 -0.339 -4.880 1.00 81.31 97 ARG A CA 1
ATOM 819 C C . ARG A 1 97 ? -7.840 -1.371 -4.121 1.00 81.31 97 ARG A C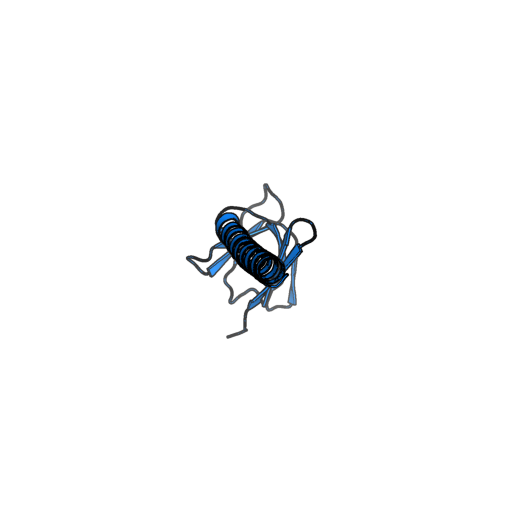 1
ATOM 821 O O . ARG A 1 97 ? -7.985 -2.506 -4.575 1.00 81.31 97 ARG A O 1
ATOM 828 N N . TYR A 1 98 ? -8.418 -0.966 -2.999 1.00 77.62 98 TYR A N 1
ATOM 829 C CA . TYR A 1 98 ? -9.259 -1.828 -2.176 1.00 77.62 98 TYR A CA 1
ATOM 830 C C . TYR A 1 98 ? -10.734 -1.568 -2.494 1.00 77.62 98 TYR A C 1
ATOM 832 O O . TYR A 1 98 ? -11.179 -0.423 -2.585 1.00 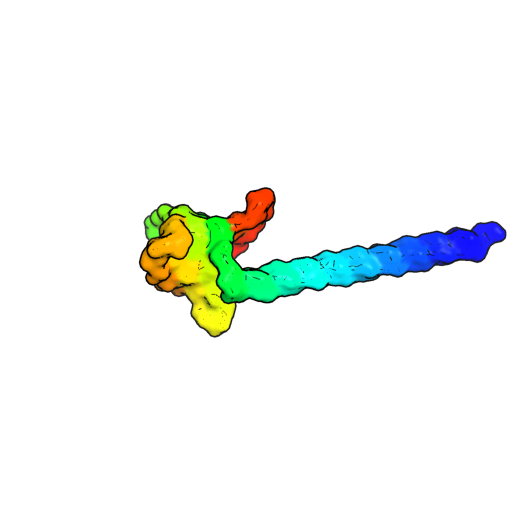77.62 98 TYR A O 1
ATOM 840 N N . LYS A 1 99 ? -11.514 -2.637 -2.689 1.00 69.06 99 LYS A N 1
ATOM 841 C CA . LYS A 1 99 ? -12.964 -2.517 -2.888 1.00 69.06 99 LYS A CA 1
ATOM 842 C C . LYS A 1 99 ? -13.643 -2.235 -1.549 1.00 69.06 99 LYS A C 1
ATOM 844 O O . LYS A 1 99 ? -13.373 -2.923 -0.566 1.00 69.06 99 LYS A O 1
ATOM 849 N N . LYS A 1 100 ? -14.565 -1.269 -1.539 1.00 63.19 100 LYS A N 1
ATOM 850 C CA . LYS A 1 100 ? -15.531 -1.098 -0.449 1.00 63.19 100 LYS A CA 1
ATOM 851 C C . LYS A 1 100 ? -16.410 -2.356 -0.442 1.00 63.19 100 LYS A C 1
ATOM 853 O O . LYS A 1 100 ? -17.084 -2.620 -1.435 1.00 63.19 100 LYS A O 1
ATOM 858 N N . LYS A 1 101 ? -16.265 -3.189 0.590 1.00 58.62 101 LYS A N 1
ATOM 859 C CA . LYS A 1 101 ? -17.185 -4.304 0.847 1.00 58.62 101 LYS A CA 1
ATOM 860 C C . LYS A 1 101 ? -18.457 -3.773 1.482 1.00 58.62 101 LYS A C 1
ATOM 862 O O . LYS A 1 101 ? -18.334 -2.799 2.259 1.00 58.62 101 LYS A O 1
#

Radius of gyration: 20.36 Å; chains: 1; bounding box: 42×35×61 Å

pLDDT: mean 74.0, std 14.93, range [48.38, 93.81]

Secondary structure (DSSP, 8-state):
-HHHHHHHHHHHHHHHHHHHHHHHHHHHHHHHHHTT--EEEEEEETTS-EEEEEEEEETTTTEEEEESSTTSPPEEEETTTEEEEEEEETTEEEEEEPP--

Foldseek 3Di:
DVVVVVVVVVVVVVVVVVVVVVVVVVVVVVVVVLQPDWFFKWWAFPVRDIATATWGANPVQRWIWGANYPPGDIDIHHLLGTQKMWGDDDPDIDMDGRDND